Protein AF-K9VZ93-F1 (afdb_monomer_lite)

Structure (mmCIF, N/CA/C/O backbone):
data_AF-K9VZ93-F1
#
_entry.id   AF-K9VZ93-F1
#
loop_
_atom_site.group_PDB
_atom_site.id
_atom_site.type_symbol
_atom_site.label_atom_id
_atom_site.label_alt_id
_atom_site.label_comp_id
_atom_site.label_asym_id
_atom_site.label_entity_id
_atom_site.label_seq_id
_atom_site.pdbx_PDB_ins_code
_atom_site.Cartn_x
_atom_site.Cartn_y
_atom_site.Cartn_z
_atom_site.occupancy
_atom_site.B_iso_or_equiv
_atom_site.auth_seq_id
_atom_site.auth_comp_id
_atom_site.auth_asym_id
_atom_site.auth_atom_id
_atom_site.pdbx_PDB_model_num
ATOM 1 N N . MET A 1 1 ? 7.488 23.291 -36.082 1.00 43.00 1 MET A N 1
ATOM 2 C CA . MET A 1 1 ? 7.452 21.996 -35.368 1.00 43.00 1 MET A CA 1
ATOM 3 C C . MET A 1 1 ? 6.706 22.202 -34.059 1.00 43.00 1 MET A C 1
ATOM 5 O O . MET A 1 1 ? 7.275 22.705 -33.103 1.00 43.00 1 MET A O 1
ATOM 9 N N . THR A 1 2 ? 5.397 21.964 -34.054 1.00 38.56 2 THR A N 1
ATOM 10 C CA . THR A 1 2 ? 4.532 22.205 -32.892 1.00 38.56 2 THR A CA 1
ATOM 11 C C . THR A 1 2 ? 4.479 20.952 -32.023 1.00 38.56 2 THR A C 1
ATOM 13 O O . THR A 1 2 ? 3.719 20.026 -32.299 1.00 38.56 2 THR A O 1
ATOM 16 N N . SER A 1 3 ? 5.287 20.919 -30.962 1.00 46.72 3 SER A N 1
ATOM 17 C CA . SER A 1 3 ? 5.161 19.918 -29.899 1.00 46.72 3 SER A CA 1
ATOM 18 C C . SER A 1 3 ? 3.863 20.164 -29.134 1.00 46.72 3 SER A C 1
ATOM 20 O O . SER A 1 3 ? 3.789 20.991 -28.227 1.00 46.72 3 SER A O 1
ATOM 22 N N . ARG A 1 4 ? 2.808 19.454 -29.539 1.00 46.75 4 ARG A N 1
ATOM 23 C CA . ARG A 1 4 ? 1.569 19.316 -28.776 1.00 46.75 4 ARG A CA 1
ATOM 24 C C . ARG A 1 4 ? 1.881 18.403 -27.591 1.00 46.75 4 ARG A C 1
ATOM 26 O O . ARG A 1 4 ? 1.929 17.187 -27.729 1.00 46.75 4 ARG A O 1
ATOM 33 N N . CYS A 1 5 ? 2.157 19.007 -26.441 1.00 43.69 5 CYS A N 1
ATOM 34 C CA . CYS A 1 5 ? 2.267 18.282 -25.185 1.00 43.69 5 CYS A CA 1
ATOM 35 C C . CYS A 1 5 ? 0.873 17.728 -24.854 1.00 43.69 5 CYS A C 1
ATOM 37 O O . CYS A 1 5 ? -0.049 18.491 -24.558 1.00 43.69 5 CYS A O 1
ATOM 39 N N . PHE A 1 6 ? 0.698 16.413 -24.997 1.00 44.56 6 PHE A N 1
ATOM 40 C CA . PHE A 1 6 ? -0.511 15.704 -24.593 1.00 44.56 6 PHE A CA 1
ATOM 41 C C . PHE A 1 6 ? -0.665 15.837 -23.073 1.00 44.56 6 PHE A C 1
ATOM 43 O O . PHE A 1 6 ? -0.113 15.052 -22.311 1.00 44.56 6 PHE A O 1
ATOM 50 N N . LYS A 1 7 ? -1.448 16.815 -22.613 1.00 45.94 7 LYS A N 1
ATOM 51 C CA . LYS A 1 7 ? -2.098 16.727 -21.302 1.00 45.94 7 LYS A CA 1
ATOM 52 C C . LYS A 1 7 ? -3.301 15.802 -21.459 1.00 45.94 7 LYS A C 1
ATOM 54 O O . LYS A 1 7 ? -4.438 16.254 -21.556 1.00 45.94 7 LYS A O 1
ATOM 59 N N . GLY A 1 8 ? -3.023 14.504 -21.589 1.00 43.88 8 GLY A N 1
ATOM 60 C CA . GLY A 1 8 ? -4.042 13.483 -21.393 1.00 43.88 8 GLY A CA 1
ATOM 61 C C . GLY A 1 8 ? -4.581 13.651 -19.979 1.00 43.88 8 GLY A C 1
ATOM 62 O O . GLY A 1 8 ? -3.808 13.781 -19.035 1.00 43.88 8 GLY A O 1
ATOM 63 N N . ASN A 1 9 ? -5.896 13.747 -19.847 1.00 49.09 9 ASN A N 1
ATOM 64 C CA . ASN A 1 9 ? -6.566 13.868 -18.563 1.00 49.09 9 ASN A CA 1
ATOM 65 C C . ASN A 1 9 ? -6.388 12.522 -17.836 1.00 49.09 9 ASN A C 1
ATOM 67 O O . ASN A 1 9 ? -7.181 11.605 -18.049 1.00 49.09 9 ASN A O 1
ATOM 71 N N . VAL A 1 10 ? -5.291 12.357 -17.089 1.00 56.97 10 VAL A N 1
ATOM 72 C CA . VAL A 1 10 ? -5.022 11.131 -16.329 1.00 56.97 10 VAL A CA 1
ATOM 73 C C . VAL A 1 10 ? -6.077 11.077 -15.233 1.00 56.97 10 VAL A C 1
ATOM 75 O O . VAL A 1 10 ? -6.041 11.848 -14.278 1.00 56.97 10 VAL A O 1
ATOM 78 N N . ARG A 1 11 ? -7.090 10.228 -15.414 1.00 66.25 11 ARG A N 1
ATOM 79 C CA . ARG A 1 11 ? -8.047 9.931 -14.352 1.00 66.25 11 ARG A CA 1
ATOM 80 C C . ARG A 1 11 ? -7.310 9.073 -13.329 1.00 66.25 11 ARG A C 1
ATOM 82 O O . ARG A 1 11 ? -7.165 7.876 -13.540 1.00 66.25 11 ARG A O 1
ATOM 89 N N . THR A 1 12 ? -6.815 9.689 -12.261 1.00 80.25 12 THR A N 1
ATOM 90 C CA . THR A 1 12 ? -6.285 8.961 -11.105 1.00 80.25 12 THR A CA 1
ATOM 91 C C . THR A 1 12 ? -7.413 8.127 -10.496 1.00 80.25 12 THR A C 1
ATOM 93 O O . THR A 1 12 ? -8.483 8.659 -10.186 1.00 80.25 12 THR A O 1
ATOM 96 N N . MET A 1 13 ? -7.205 6.819 -10.352 1.00 93.25 13 MET A 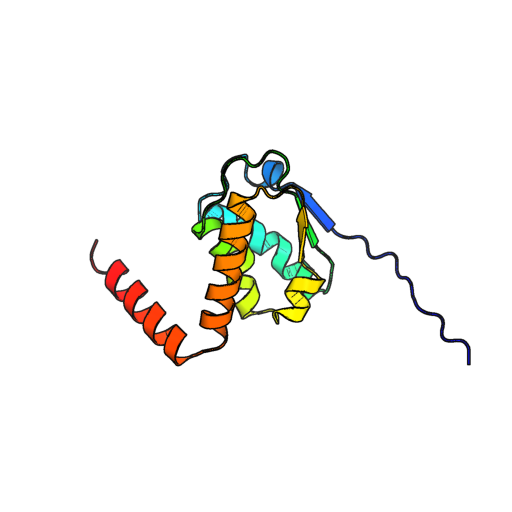N 1
ATOM 97 C CA . MET A 1 13 ? -8.179 5.926 -9.725 1.00 93.25 13 MET A CA 1
ATOM 98 C C . MET A 1 13 ? -8.015 5.985 -8.218 1.00 93.25 13 MET A C 1
ATOM 100 O O . MET A 1 13 ? -6.960 5.657 -7.682 1.00 93.25 13 MET A O 1
ATOM 104 N N . LYS A 1 14 ? -9.060 6.438 -7.533 1.00 96.62 14 LYS A N 1
ATOM 105 C CA . LYS A 1 14 ? -9.043 6.632 -6.089 1.00 96.62 14 LYS A CA 1
ATOM 106 C C . LYS A 1 14 ? -9.794 5.505 -5.386 1.00 96.62 14 LYS A C 1
ATOM 108 O O . LYS A 1 14 ? -10.937 5.220 -5.739 1.00 96.62 14 LYS A O 1
ATOM 113 N N . HIS A 1 15 ? -9.179 4.916 -4.363 1.00 97.75 15 HIS A N 1
ATOM 114 C CA . HIS A 1 15 ? -9.769 3.858 -3.547 1.00 97.75 15 HIS A CA 1
ATOM 115 C C . HIS A 1 15 ? -9.831 4.262 -2.077 1.00 97.75 15 HIS A C 1
ATOM 117 O O . HIS A 1 15 ? -8.821 4.604 -1.464 1.00 97.75 15 HIS A O 1
ATOM 123 N N . GLU A 1 16 ? -11.026 4.183 -1.499 1.00 98.25 16 GLU A N 1
ATOM 124 C CA . GLU A 1 16 ? -11.260 4.440 -0.080 1.00 98.25 16 GLU A CA 1
ATOM 125 C C . GLU A 1 16 ? -10.950 3.186 0.743 1.00 98.25 16 GLU A C 1
ATOM 127 O O . GLU A 1 16 ? -11.733 2.232 0.787 1.00 98.25 16 GLU A O 1
ATOM 132 N N . ILE A 1 17 ? -9.813 3.189 1.437 1.00 98.44 17 ILE A N 1
ATOM 133 C CA . ILE A 1 17 ? -9.334 2.028 2.197 1.00 98.44 17 ILE A CA 1
ATOM 134 C C . ILE A 1 17 ? -10.299 1.650 3.320 1.00 98.44 17 ILE A C 1
ATOM 136 O O . ILE A 1 17 ? -10.519 0.467 3.578 1.00 98.44 17 ILE A O 1
ATOM 140 N N . ARG A 1 18 ? -10.941 2.635 3.956 1.00 97.81 18 ARG A N 1
ATOM 141 C CA . ARG A 1 18 ? -11.942 2.363 4.992 1.00 97.81 18 ARG A CA 1
ATOM 142 C C . ARG A 1 18 ? -13.132 1.566 4.459 1.00 97.81 18 ARG A C 1
ATOM 144 O O . ARG A 1 18 ? -13.654 0.725 5.184 1.00 97.81 18 ARG A O 1
ATOM 151 N N . THR A 1 19 ? -13.556 1.829 3.229 1.00 98.00 19 THR A N 1
ATOM 152 C CA . THR A 1 19 ? -14.675 1.125 2.591 1.00 98.00 19 THR A CA 1
ATOM 153 C C . THR A 1 19 ? -14.253 -0.279 2.155 1.00 98.00 19 THR A C 1
ATOM 155 O O . THR A 1 19 ? -15.028 -1.221 2.289 1.00 98.00 19 THR A O 1
ATOM 158 N N . LEU A 1 20 ? -13.012 -0.434 1.685 1.00 97.31 20 LEU A N 1
ATOM 159 C CA . LEU A 1 20 ? -12.477 -1.714 1.216 1.00 97.31 20 LEU A CA 1
ATOM 160 C C . LEU A 1 20 ? -12.135 -2.691 2.357 1.00 97.31 20 LEU A C 1
ATOM 162 O O . LEU A 1 20 ? -12.365 -3.892 2.232 1.00 97.31 20 LEU A O 1
ATOM 166 N N . ILE A 1 21 ? -11.564 -2.184 3.450 1.00 98.06 21 ILE A N 1
ATOM 167 C CA . ILE A 1 21 ? -10.987 -2.992 4.536 1.00 98.06 21 ILE A CA 1
ATOM 168 C C . ILE A 1 21 ? -11.665 -2.713 5.878 1.00 98.06 21 ILE A C 1
ATOM 170 O O . ILE A 1 21 ? -11.979 -3.633 6.631 1.00 98.06 21 ILE A O 1
ATOM 174 N N . GLY A 1 22 ? -11.890 -1.439 6.189 1.00 97.44 22 GLY A N 1
ATOM 175 C CA . GLY A 1 22 ? -12.394 -0.98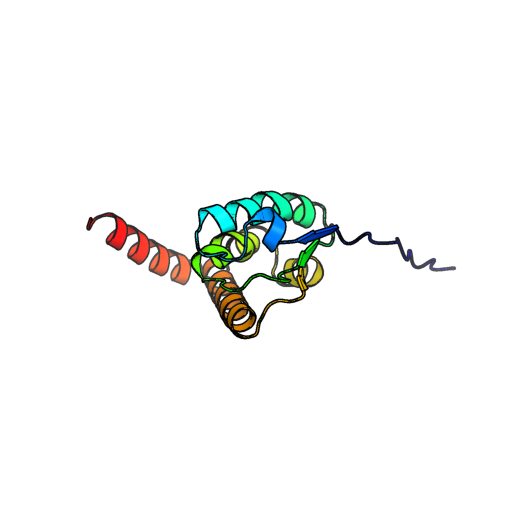5 7.482 1.00 97.44 22 GLY A CA 1
ATOM 176 C C . GLY A 1 22 ? -11.410 -0.068 8.202 1.00 97.44 22 GLY A C 1
ATOM 177 O O . GLY A 1 22 ? -10.408 0.386 7.656 1.00 97.44 22 GLY A O 1
ATOM 178 N N . LYS A 1 23 ? -11.707 0.227 9.470 1.00 97.06 23 LYS A N 1
ATOM 179 C CA . LYS A 1 23 ? -10.914 1.169 10.279 1.00 97.06 23 LYS A CA 1
ATOM 180 C C . LYS A 1 23 ? -9.560 0.622 10.756 1.00 97.06 23 LYS A C 1
ATOM 182 O O . LYS A 1 23 ? -8.697 1.410 11.135 1.00 97.06 23 LYS A O 1
ATOM 187 N N . ASN A 1 24 ? -9.387 -0.702 10.739 1.00 97.44 24 ASN A N 1
ATOM 188 C CA . ASN A 1 24 ? -8.208 -1.402 11.247 1.00 97.44 24 ASN A CA 1
ATOM 189 C C . ASN A 1 24 ? -7.567 -2.224 10.125 1.00 97.44 24 ASN A C 1
ATOM 191 O O . ASN A 1 24 ? -8.039 -3.306 9.796 1.00 97.44 24 ASN A O 1
ATOM 195 N N . CYS A 1 25 ? -6.477 -1.720 9.562 1.00 97.62 25 CYS A N 1
ATOM 196 C CA . CYS A 1 25 ? -5.726 -2.343 8.478 1.00 97.62 25 CYS A CA 1
ATOM 197 C C . CYS A 1 25 ? -4.485 -3.040 9.052 1.00 97.62 25 CYS A C 1
ATOM 199 O O . CYS A 1 25 ? -3.398 -2.461 9.115 1.00 97.62 25 CYS A O 1
ATOM 201 N N . ILE A 1 26 ? -4.659 -4.261 9.563 1.00 97.06 26 ILE A N 1
ATOM 202 C CA . ILE A 1 26 ? -3.632 -4.929 10.385 1.00 97.06 26 ILE A CA 1
ATOM 203 C C . ILE A 1 26 ? -3.088 -6.188 9.713 1.00 97.06 26 ILE A C 1
ATOM 205 O O . ILE A 1 26 ? -1.885 -6.446 9.778 1.00 97.06 26 ILE A O 1
ATOM 209 N N . THR A 1 27 ? -3.957 -6.980 9.086 1.00 97.56 27 THR A N 1
ATOM 210 C CA . THR A 1 27 ? -3.618 -8.345 8.681 1.00 97.56 27 THR A CA 1
ATOM 211 C C . THR A 1 27 ? -2.936 -8.401 7.307 1.00 97.56 27 THR A C 1
ATOM 213 O O . THR A 1 27 ? -3.192 -7.543 6.457 1.00 97.56 27 THR A O 1
ATOM 216 N N . PRO A 1 28 ? -2.115 -9.436 7.039 1.00 97.38 28 PRO A N 1
ATOM 217 C CA . PRO A 1 28 ? -1.616 -9.722 5.694 1.00 97.38 28 PRO A CA 1
ATOM 218 C C . PRO A 1 28 ? -2.731 -9.861 4.654 1.00 97.38 28 PRO A C 1
ATOM 220 O O . PRO A 1 28 ? -2.612 -9.330 3.558 1.00 97.38 28 PRO A O 1
ATOM 223 N N . GLY A 1 29 ? -3.836 -10.529 5.007 1.00 97.56 29 GLY A N 1
ATOM 224 C CA . GLY A 1 29 ? -4.964 -10.748 4.098 1.00 97.56 29 GLY A CA 1
ATOM 225 C C . GLY A 1 29 ? -5.658 -9.450 3.681 1.00 97.56 29 GLY A C 1
ATOM 226 O O . GLY A 1 29 ? -6.033 -9.298 2.522 1.00 97.56 29 GLY A O 1
ATOM 227 N N . ASP A 1 30 ? -5.775 -8.482 4.591 1.00 97.62 30 ASP A N 1
ATOM 228 C CA . ASP A 1 30 ? -6.275 -7.149 4.246 1.00 97.62 30 ASP A CA 1
ATOM 229 C C . ASP A 1 30 ? -5.309 -6.403 3.325 1.00 97.62 30 ASP A C 1
ATOM 231 O O . ASP A 1 30 ? -5.742 -5.726 2.394 1.00 97.62 30 ASP A O 1
ATOM 235 N N . GLY A 1 31 ? -4.003 -6.564 3.550 1.00 98.31 31 GLY A N 1
ATOM 236 C CA . GLY A 1 31 ? -2.985 -6.016 2.660 1.00 98.31 31 GLY A CA 1
ATOM 237 C C . GLY A 1 31 ? -3.062 -6.630 1.262 1.00 98.31 31 GLY A C 1
ATOM 238 O O . GLY A 1 31 ? -3.028 -5.908 0.269 1.00 98.31 31 GLY A O 1
ATOM 239 N N . GLN A 1 32 ? -3.254 -7.948 1.182 1.00 98.38 32 GLN A N 1
ATOM 240 C CA . GLN A 1 32 ? -3.352 -8.675 -0.081 1.00 98.38 32 GLN A CA 1
ATOM 241 C C . GLN A 1 32 ? -4.530 -8.189 -0.934 1.00 98.38 32 GLN A C 1
ATOM 243 O O . GLN A 1 32 ? -4.352 -7.954 -2.122 1.00 98.38 32 GLN A O 1
ATOM 248 N N . LYS A 1 33 ? -5.697 -7.927 -0.329 1.00 98.38 33 LYS A N 1
ATOM 249 C CA . LYS A 1 33 ? -6.851 -7.350 -1.047 1.00 98.38 33 LYS A CA 1
ATOM 250 C C . LYS A 1 33 ? -6.519 -6.015 -1.717 1.00 98.38 33 LYS A C 1
ATOM 252 O O . LYS A 1 33 ? -6.999 -5.744 -2.813 1.00 98.38 33 LYS A O 1
ATOM 257 N N . VAL A 1 34 ? -5.727 -5.169 -1.052 1.00 98.44 34 VAL A N 1
ATOM 258 C CA . VAL A 1 34 ? -5.282 -3.891 -1.627 1.00 98.44 34 VAL A CA 1
ATOM 259 C C . VAL A 1 34 ? -4.295 -4.140 -2.762 1.00 98.44 34 VAL A C 1
ATOM 261 O O . VAL A 1 34 ? -4.443 -3.535 -3.818 1.00 98.44 34 VAL A O 1
ATOM 264 N N . TYR A 1 35 ? -3.332 -5.047 -2.581 1.00 98.44 35 TYR A N 1
ATOM 265 C CA . TYR A 1 35 ? -2.375 -5.406 -3.631 1.00 98.44 35 TYR A CA 1
ATOM 266 C C . TYR A 1 35 ? -3.063 -5.928 -4.892 1.00 98.44 35 TYR A C 1
ATOM 268 O O . TYR A 1 35 ? -2.803 -5.405 -5.971 1.00 98.44 35 TYR A O 1
ATOM 276 N N . ASP A 1 36 ? -3.968 -6.899 -4.758 1.00 98.12 36 ASP A N 1
ATOM 277 C CA . ASP A 1 36 ? -4.660 -7.526 -5.892 1.00 98.12 36 ASP A CA 1
ATOM 278 C C . ASP A 1 36 ? -5.442 -6.499 -6.723 1.00 98.12 36 ASP A C 1
ATOM 280 O O . ASP A 1 36 ? -5.595 -6.649 -7.934 1.00 98.12 36 ASP A O 1
ATOM 284 N N . LEU A 1 37 ? -5.906 -5.435 -6.066 1.00 97.38 37 LEU A N 1
ATOM 285 C CA . LEU A 1 37 ? -6.640 -4.341 -6.681 1.00 97.38 37 LEU A CA 1
ATOM 286 C C . LEU A 1 37 ? -5.718 -3.309 -7.352 1.00 97.38 37 LEU A C 1
ATOM 288 O O . LEU A 1 37 ? -6.027 -2.858 -8.450 1.00 97.38 37 LEU A O 1
ATOM 292 N N . VAL A 1 38 ? -4.592 -2.930 -6.736 1.00 97.44 38 VAL A N 1
ATOM 293 C CA . VAL A 1 38 ? -3.712 -1.877 -7.287 1.00 97.44 38 VAL A CA 1
ATOM 294 C C . VAL A 1 38 ? -2.658 -2.400 -8.258 1.00 97.44 38 VAL A C 1
ATOM 296 O O . VAL A 1 38 ? -2.274 -1.690 -9.182 1.00 97.44 38 VAL A O 1
ATOM 299 N N . HIS A 1 39 ? -2.165 -3.622 -8.066 1.00 97.88 39 HIS A N 1
ATOM 300 C CA . HIS A 1 39 ? -1.066 -4.187 -8.845 1.00 97.88 39 HIS A CA 1
ATOM 301 C C . HIS A 1 39 ? -1.319 -4.193 -10.367 1.00 97.88 39 HIS A C 1
ATOM 303 O O . HIS A 1 39 ? -0.475 -3.653 -11.088 1.00 97.88 39 HIS A O 1
ATOM 309 N N . PRO A 1 40 ? -2.450 -4.717 -10.891 1.00 97.12 40 PRO A N 1
ATOM 310 C CA . PRO A 1 40 ? -2.701 -4.707 -12.335 1.00 97.12 40 PRO A CA 1
ATOM 311 C C . PRO A 1 40 ? -2.799 -3.288 -12.913 1.00 97.12 40 PRO A C 1
ATOM 313 O O . PRO A 1 40 ? -2.319 -3.043 -14.019 1.00 97.12 40 PRO A O 1
ATOM 316 N N . GLU A 1 41 ? -3.350 -2.338 -12.156 1.00 96.56 41 GLU A N 1
ATOM 317 C CA . GLU A 1 41 ? -3.476 -0.944 -12.589 1.00 96.56 41 GLU A CA 1
ATOM 318 C C . GLU A 1 41 ? -2.116 -0.246 -12.686 1.00 96.56 41 GLU A C 1
ATOM 320 O O . GLU A 1 41 ? -1.829 0.462 -13.653 1.00 96.56 41 GLU A O 1
ATOM 325 N N . LEU A 1 42 ? -1.238 -0.494 -11.713 1.00 96.69 42 LEU A N 1
ATOM 326 C CA . LEU A 1 42 ? 0.113 0.058 -11.715 1.00 96.69 42 LEU A CA 1
ATOM 327 C C . LEU A 1 42 ? 0.970 -0.539 -12.843 1.00 96.69 42 LEU A C 1
ATOM 329 O O . LEU A 1 42 ? 1.740 0.194 -13.467 1.00 96.69 42 LEU A O 1
ATOM 333 N N . LEU A 1 43 ? 0.806 -1.830 -13.162 1.00 95.56 43 LEU A N 1
ATOM 334 C CA . LEU A 1 43 ? 1.451 -2.456 -14.327 1.00 95.56 43 LEU A CA 1
ATOM 335 C C . LEU A 1 43 ? 0.949 -1.875 -15.657 1.00 95.56 43 LEU A C 1
ATOM 337 O O . LEU A 1 43 ? 1.726 -1.746 -16.602 1.00 95.56 43 LEU A O 1
ATOM 341 N N . ALA A 1 44 ? -0.317 -1.457 -15.718 1.00 95.50 44 ALA A N 1
ATOM 342 C CA . ALA A 1 44 ? -0.883 -0.721 -16.849 1.00 95.50 44 ALA A CA 1
ATOM 343 C C . ALA A 1 44 ? -0.465 0.767 -16.889 1.00 95.50 44 ALA A C 1
ATOM 345 O O . ALA A 1 44 ? -0.920 1.516 -17.753 1.00 95.50 44 ALA A O 1
ATOM 346 N N . LEU A 1 45 ? 0.424 1.203 -15.983 1.00 94.69 45 LEU A N 1
ATOM 347 C CA . LEU A 1 45 ? 0.881 2.587 -15.818 1.00 94.69 45 LEU A CA 1
ATOM 348 C C . LEU A 1 45 ? -0.240 3.580 -15.474 1.00 94.69 45 LEU A C 1
ATOM 350 O O . LEU A 1 45 ? -0.089 4.786 -15.699 1.00 94.69 45 LEU A O 1
ATOM 354 N N . HIS A 1 46 ? -1.345 3.096 -14.908 1.00 95.50 46 HIS A N 1
ATOM 355 C CA . HIS A 1 46 ? -2.395 3.951 -14.377 1.00 95.50 46 HIS A CA 1
ATOM 356 C C . HIS A 1 46 ? -1.995 4.506 -13.007 1.00 95.50 46 HIS A C 1
ATOM 358 O O . HIS A 1 46 ? -1.362 3.832 -12.192 1.00 95.50 46 HIS A O 1
ATOM 364 N N . GLU A 1 47 ? -2.363 5.760 -12.745 1.00 96.81 47 GLU A N 1
ATOM 365 C CA . GLU A 1 47 ? -2.160 6.367 -11.431 1.00 96.81 47 GLU A CA 1
ATOM 366 C C . GLU A 1 47 ? -3.257 5.924 -10.462 1.00 96.81 47 GLU A C 1
ATOM 368 O O . GLU A 1 47 ? -4.449 5.991 -10.779 1.00 96.81 47 GLU A O 1
ATOM 373 N N . VAL A 1 48 ? -2.843 5.526 -9.261 1.00 98.00 48 VAL A N 1
ATOM 374 C CA . VAL A 1 48 ? -3.714 5.037 -8.193 1.00 98.00 48 VAL A CA 1
ATOM 375 C C . VAL A 1 48 ? -3.511 5.883 -6.940 1.00 98.00 48 VAL A C 1
ATOM 377 O O . VAL A 1 48 ? -2.383 6.109 -6.506 1.00 98.00 48 VAL A O 1
ATOM 380 N N . GLU A 1 49 ? -4.601 6.324 -6.322 1.00 98.31 49 GLU A N 1
ATOM 381 C CA . GLU A 1 49 ? -4.606 6.985 -5.018 1.00 98.31 49 GLU A CA 1
ATOM 382 C C . GLU A 1 49 ? -5.304 6.101 -3.982 1.00 98.31 49 GLU A C 1
ATOM 384 O O . GLU A 1 49 ? -6.470 5.738 -4.135 1.00 98.31 49 GLU A O 1
ATOM 389 N N . LEU A 1 50 ? -4.605 5.790 -2.893 1.00 98.50 50 LEU A N 1
ATOM 390 C CA . LEU A 1 50 ? -5.169 5.119 -1.728 1.00 98.50 50 LEU A CA 1
ATOM 391 C C . LEU A 1 50 ? -5.515 6.154 -0.655 1.00 98.50 50 LEU A C 1
ATOM 393 O O . LEU A 1 50 ? -4.627 6.797 -0.088 1.00 98.50 50 LEU A O 1
ATOM 397 N N . ASP A 1 51 ? -6.807 6.298 -0.373 1.00 98.44 51 ASP A N 1
ATOM 398 C CA . ASP A 1 51 ? -7.338 7.223 0.624 1.00 98.44 51 ASP A CA 1
ATOM 399 C C . ASP A 1 51 ? -7.598 6.513 1.953 1.00 98.44 51 ASP A C 1
ATOM 401 O O . ASP A 1 51 ? -8.427 5.605 2.050 1.00 98.44 51 ASP A O 1
ATOM 405 N N . PHE A 1 52 ? -6.893 6.952 2.993 1.00 98.50 52 PHE A N 1
ATOM 406 C CA . PHE A 1 52 ? -6.967 6.405 4.346 1.00 98.50 52 PHE A CA 1
ATOM 407 C C . PHE A 1 52 ? -7.906 7.200 5.266 1.00 98.50 52 PHE A C 1
ATOM 409 O O . PHE A 1 52 ? -7.857 7.036 6.487 1.00 98.50 52 PHE A O 1
ATOM 416 N N . ALA A 1 53 ? -8.779 8.051 4.719 1.00 98.31 53 ALA A N 1
ATOM 417 C CA . ALA A 1 53 ? -9.760 8.787 5.507 1.00 98.31 53 ALA A CA 1
ATOM 418 C C . ALA A 1 53 ? -10.601 7.843 6.388 1.00 98.31 53 ALA A C 1
ATOM 420 O O . ALA A 1 53 ? -11.253 6.908 5.922 1.00 98.31 53 ALA A O 1
ATOM 421 N N . GLY A 1 54 ? -10.583 8.100 7.699 1.00 97.06 54 GLY A N 1
ATOM 422 C CA . GLY A 1 54 ? -11.298 7.301 8.696 1.00 97.06 54 GLY A CA 1
ATOM 423 C C . GLY A 1 54 ? -10.673 5.937 9.018 1.00 97.06 54 GLY A C 1
ATOM 424 O O . GLY A 1 54 ? -11.292 5.161 9.747 1.00 97.06 54 GLY A O 1
ATOM 425 N N . VAL A 1 55 ? -9.478 5.633 8.505 1.00 97.81 55 VAL A N 1
ATOM 426 C CA . VAL A 1 55 ? -8.656 4.524 9.001 1.00 97.81 55 VAL A CA 1
ATOM 427 C C . VAL A 1 55 ? -7.954 4.977 10.283 1.00 97.81 55 VAL A C 1
ATOM 429 O O . VAL A 1 55 ? -7.292 6.014 10.316 1.00 97.81 55 VAL A O 1
ATOM 432 N N . GLU A 1 56 ? -8.108 4.202 11.353 1.00 96.50 56 GLU A N 1
ATOM 433 C CA . GLU A 1 56 ? -7.570 4.515 12.681 1.00 96.50 56 GLU A CA 1
ATOM 434 C C . GLU A 1 56 ? -6.214 3.834 12.892 1.00 96.50 56 GLU A C 1
ATOM 436 O O . GLU A 1 56 ? -5.256 4.467 13.340 1.00 96.50 56 GLU A O 1
ATOM 441 N N . ILE A 1 57 ? -6.122 2.551 12.527 1.00 95.62 57 ILE A N 1
ATOM 442 C CA . ILE A 1 57 ? -4.952 1.709 12.783 1.00 95.62 57 ILE A CA 1
ATOM 443 C C . ILE A 1 57 ? -4.459 1.099 11.474 1.00 95.62 57 ILE A C 1
ATOM 445 O O . ILE A 1 57 ? -5.228 0.517 10.712 1.00 95.62 57 ILE A O 1
ATOM 449 N N . VAL A 1 58 ? -3.151 1.186 11.256 1.00 97.12 58 VAL A N 1
ATOM 450 C CA . VAL A 1 58 ? -2.412 0.497 10.193 1.00 97.12 58 VAL A CA 1
ATOM 451 C C . VAL A 1 58 ? -1.189 -0.169 10.810 1.00 97.12 58 VAL A C 1
ATOM 453 O O . VAL A 1 58 ? -0.519 0.444 11.640 1.00 97.12 58 VAL A O 1
ATOM 456 N N . ALA A 1 59 ? -0.894 -1.406 10.417 1.00 96.75 59 ALA A N 1
ATOM 457 C CA . ALA A 1 59 ? 0.260 -2.153 10.914 1.00 96.75 59 ALA A CA 1
ATOM 458 C C . ALA A 1 59 ? 1.185 -2.609 9.778 1.00 96.75 59 ALA A C 1
ATOM 460 O O . ALA A 1 59 ? 0.792 -2.677 8.612 1.00 96.75 59 ALA A O 1
ATOM 461 N N . SER A 1 60 ? 2.426 -2.954 10.123 1.00 97.25 60 SER A N 1
ATOM 462 C CA . SER A 1 60 ? 3.434 -3.390 9.151 1.00 97.25 60 SER A CA 1
ATOM 463 C C . SER A 1 60 ? 3.015 -4.601 8.306 1.00 97.25 60 SER A C 1
ATOM 465 O O . SER A 1 60 ? 3.272 -4.554 7.106 1.00 97.25 60 SER A O 1
ATOM 467 N N . PRO A 1 61 ? 2.353 -5.657 8.838 1.00 97.44 61 PRO A N 1
ATOM 468 C CA . PRO A 1 61 ? 1.945 -6.794 8.011 1.00 97.44 61 PRO A CA 1
ATOM 469 C C . PRO A 1 61 ? 0.993 -6.389 6.882 1.00 97.44 61 PRO A C 1
ATOM 471 O O . PRO A 1 61 ? 1.191 -6.806 5.744 1.00 97.44 61 PRO A O 1
ATOM 474 N N . PHE A 1 62 ? 0.031 -5.506 7.164 1.00 98.44 62 PHE A N 1
ATOM 475 C CA . PHE A 1 62 ? -0.834 -4.927 6.139 1.00 98.44 62 PHE A CA 1
ATOM 476 C C . PHE A 1 62 ? -0.026 -4.208 5.054 1.00 98.44 62 PHE A C 1
ATOM 478 O O . PHE A 1 62 ? -0.194 -4.506 3.877 1.00 98.44 62 PHE A O 1
ATOM 485 N N . PHE A 1 63 ? 0.884 -3.297 5.416 1.00 98.50 63 PHE A N 1
ATOM 486 C CA . PHE A 1 63 ? 1.653 -2.549 4.416 1.00 98.50 63 PHE A CA 1
ATOM 487 C C . PHE A 1 63 ? 2.664 -3.402 3.648 1.00 98.50 63 PHE A C 1
ATOM 489 O O . PHE A 1 63 ? 2.887 -3.139 2.469 1.00 98.50 63 PHE A O 1
ATOM 496 N N . ASN A 1 64 ? 3.258 -4.423 4.268 1.00 97.44 64 ASN A N 1
ATOM 497 C CA . ASN A 1 64 ? 4.158 -5.348 3.578 1.00 97.44 64 ASN A CA 1
ATOM 498 C C . ASN A 1 64 ? 3.430 -6.068 2.436 1.00 97.44 64 ASN A C 1
ATOM 500 O O . ASN A 1 64 ? 3.952 -6.141 1.326 1.00 97.44 64 ASN A O 1
ATOM 504 N N . PHE A 1 65 ? 2.206 -6.532 2.696 1.00 97.75 65 PHE A N 1
ATOM 505 C CA . PHE A 1 65 ? 1.387 -7.208 1.693 1.00 97.75 65 PHE A CA 1
ATOM 506 C C . PHE A 1 65 ? 0.676 -6.230 0.752 1.00 97.75 65 PHE A C 1
ATOM 508 O O . PHE A 1 65 ? 0.530 -6.536 -0.415 1.00 97.75 65 PHE A O 1
ATOM 515 N N . ALA A 1 66 ? 0.276 -5.035 1.179 1.00 98.06 66 ALA A N 1
ATOM 516 C CA . ALA A 1 66 ? -0.347 -4.071 0.268 1.00 98.06 66 ALA A CA 1
ATOM 517 C C . ALA A 1 66 ? 0.670 -3.408 -0.673 1.00 98.06 66 ALA A C 1
ATOM 519 O O . ALA A 1 66 ? 0.407 -3.244 -1.861 1.00 98.06 66 ALA A O 1
ATOM 520 N N . ILE A 1 67 ? 1.813 -2.983 -0.125 1.00 98.06 67 ILE A N 1
ATOM 521 C CA . ILE A 1 67 ? 2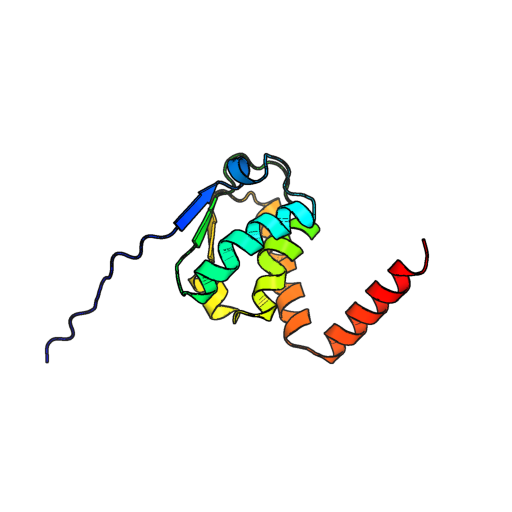.758 -2.074 -0.787 1.00 98.06 67 ILE A CA 1
ATOM 522 C C . ILE A 1 67 ? 4.151 -2.683 -0.918 1.00 98.06 67 ILE A C 1
ATOM 524 O O . ILE A 1 67 ? 4.771 -2.550 -1.967 1.00 98.06 67 ILE A O 1
ATOM 528 N N . GLY A 1 68 ? 4.655 -3.340 0.130 1.00 96.81 68 GLY A N 1
ATOM 529 C CA . GLY A 1 68 ? 6.021 -3.869 0.155 1.00 96.81 68 GLY A CA 1
ATOM 530 C C . GLY A 1 68 ? 6.307 -4.801 -1.020 1.00 96.81 68 GLY A C 1
ATOM 531 O O . GLY A 1 68 ? 7.272 -4.590 -1.750 1.00 96.81 68 GLY A O 1
ATOM 532 N N . GLN A 1 69 ? 5.413 -5.758 -1.275 1.00 95.31 69 GLN A N 1
ATOM 533 C CA . GLN A 1 69 ? 5.563 -6.694 -2.392 1.00 95.31 69 GLN A CA 1
ATOM 534 C C . GLN A 1 69 ? 5.442 -6.062 -3.791 1.00 95.31 69 GLN A C 1
ATOM 536 O O . GLN A 1 69 ? 5.937 -6.656 -4.743 1.00 95.31 69 GLN A O 1
ATOM 541 N N . LEU A 1 70 ? 4.875 -4.854 -3.947 1.00 96.88 70 LEU A N 1
ATOM 542 C CA . LEU A 1 70 ? 4.869 -4.158 -5.248 1.00 96.88 70 LEU A CA 1
ATOM 543 C C . LEU A 1 70 ? 6.294 -3.850 -5.727 1.00 96.88 70 LEU A C 1
ATOM 545 O O . LEU A 1 70 ? 6.545 -3.825 -6.926 1.00 96.88 70 LEU A O 1
ATOM 549 N N . LEU A 1 71 ? 7.237 -3.662 -4.798 1.00 94.94 71 LEU A N 1
ATOM 550 C CA . LEU A 1 71 ? 8.647 -3.395 -5.102 1.00 94.94 71 LEU A CA 1
ATOM 551 C C . LEU A 1 71 ? 9.401 -4.625 -5.633 1.00 94.94 71 LEU A C 1
ATOM 553 O O . LEU A 1 71 ? 10.560 -4.497 -6.016 1.00 94.94 71 LEU A O 1
ATOM 557 N N . ARG A 1 72 ? 8.767 -5.806 -5.655 1.00 92.62 72 ARG A N 1
ATOM 558 C CA . ARG A 1 72 ? 9.289 -6.987 -6.356 1.00 92.62 72 ARG A CA 1
ATOM 559 C C . ARG A 1 72 ? 9.168 -6.841 -7.871 1.00 92.62 72 ARG A C 1
ATOM 561 O O . ARG A 1 72 ? 10.055 -7.282 -8.593 1.00 92.62 72 ARG A O 1
ATOM 568 N N . ASP A 1 73 ? 8.056 -6.260 -8.315 1.00 90.88 73 ASP A N 1
ATOM 569 C CA . ASP A 1 73 ? 7.611 -6.289 -9.710 1.00 90.88 73 ASP A CA 1
ATOM 570 C C . ASP A 1 73 ? 7.697 -4.895 -10.371 1.00 90.88 73 ASP A C 1
ATOM 572 O O . ASP A 1 73 ? 7.714 -4.782 -11.596 1.00 90.88 73 ASP A O 1
ATOM 576 N N . ILE A 1 74 ? 7.761 -3.821 -9.569 1.00 94.44 74 ILE A N 1
ATOM 577 C CA . ILE A 1 74 ? 7.727 -2.425 -10.020 1.00 94.44 74 ILE A CA 1
ATOM 578 C C . ILE A 1 74 ? 8.916 -1.648 -9.446 1.00 94.44 74 ILE A C 1
ATOM 580 O O . ILE A 1 74 ? 9.095 -1.563 -8.230 1.00 94.44 74 ILE A O 1
ATOM 584 N N . GLU A 1 75 ? 9.671 -0.992 -10.332 1.00 93.75 75 GLU A N 1
ATOM 585 C CA . GLU A 1 75 ? 10.794 -0.131 -9.948 1.00 93.75 75 GLU A CA 1
ATOM 586 C C . GLU A 1 75 ? 10.360 1.000 -8.991 1.00 93.75 75 GLU A C 1
ATOM 588 O O . GLU A 1 75 ? 9.318 1.638 -9.216 1.00 93.75 75 GLU A O 1
ATOM 593 N N . PRO A 1 76 ? 11.156 1.312 -7.949 1.00 92.19 76 PRO A N 1
ATOM 594 C CA . PRO A 1 76 ? 10.817 2.302 -6.929 1.00 92.19 76 PRO A CA 1
ATOM 595 C C . PRO A 1 76 ? 10.364 3.666 -7.453 1.00 92.19 76 PRO A C 1
ATOM 597 O O . PRO A 1 76 ? 9.433 4.267 -6.909 1.00 92.19 76 PRO A O 1
ATOM 600 N N . GLU A 1 77 ? 11.023 4.179 -8.490 1.00 94.25 77 GLU A N 1
ATOM 601 C CA . GLU A 1 77 ? 10.737 5.487 -9.078 1.00 94.25 77 GLU A CA 1
ATOM 602 C C . GLU A 1 77 ? 9.376 5.481 -9.779 1.00 94.25 77 GLU A C 1
ATOM 604 O O . GLU A 1 77 ? 8.597 6.432 -9.650 1.00 94.25 77 GLU A O 1
ATOM 609 N N . THR A 1 78 ? 9.064 4.385 -10.475 1.00 95.19 78 THR A N 1
ATOM 610 C CA . THR A 1 78 ? 7.771 4.174 -11.133 1.00 95.19 78 THR A CA 1
ATOM 611 C C . THR A 1 78 ? 6.662 4.056 -10.097 1.00 95.19 78 THR A C 1
ATOM 613 O O . THR A 1 78 ? 5.654 4.757 -10.209 1.00 95.19 78 THR A O 1
ATOM 616 N N . LEU A 1 79 ? 6.870 3.260 -9.045 1.00 96.31 79 LEU A N 1
ATOM 617 C CA . LEU A 1 79 ? 5.893 3.099 -7.971 1.00 96.31 79 LEU A CA 1
ATOM 618 C C . LEU A 1 79 ? 5.605 4.432 -7.263 1.00 96.31 79 LEU A C 1
ATOM 620 O O . LEU A 1 79 ? 4.447 4.791 -7.080 1.00 96.31 79 LEU A O 1
ATOM 624 N N . ASN A 1 80 ? 6.637 5.216 -6.934 1.00 94.88 80 ASN A N 1
ATOM 625 C CA . ASN A 1 80 ? 6.475 6.528 -6.294 1.00 94.88 80 ASN A CA 1
ATOM 626 C C . ASN A 1 80 ? 5.732 7.543 -7.185 1.00 94.88 80 ASN A C 1
ATOM 628 O O . ASN A 1 80 ? 5.045 8.447 -6.695 1.00 94.88 80 ASN A O 1
ATOM 632 N N . ARG A 1 81 ? 5.866 7.419 -8.510 1.00 96.62 81 ARG A N 1
ATOM 633 C CA . ARG A 1 81 ? 5.127 8.254 -9.460 1.00 96.62 81 ARG A CA 1
ATOM 634 C C . ARG A 1 81 ? 3.656 7.853 -9.529 1.00 96.62 81 ARG A C 1
ATOM 636 O O . ARG A 1 81 ? 2.822 8.749 -9.461 1.00 96.62 81 ARG A O 1
ATOM 643 N N . LEU A 1 82 ? 3.368 6.558 -9.641 1.00 97.38 82 LEU A N 1
ATOM 644 C CA . LEU A 1 82 ? 2.029 6.041 -9.931 1.00 97.38 82 LEU A CA 1
ATOM 645 C C . LEU A 1 82 ? 1.143 5.853 -8.696 1.00 97.38 82 LEU A C 1
ATOM 647 O O . LEU A 1 82 ? -0.063 6.044 -8.798 1.00 97.38 82 LEU A O 1
ATOM 651 N N . LEU A 1 83 ? 1.714 5.505 -7.541 1.00 97.88 83 LEU A N 1
ATOM 652 C CA . LEU A 1 83 ? 0.958 5.227 -6.322 1.00 97.88 83 LEU A CA 1
ATOM 653 C C . LEU A 1 83 ? 1.012 6.413 -5.354 1.00 97.88 83 LEU A C 1
ATOM 655 O O . LEU A 1 83 ? 2.080 6.821 -4.890 1.00 97.88 83 LEU A O 1
ATOM 659 N N . LYS A 1 84 ? -0.158 6.965 -5.035 1.00 97.62 84 LYS A N 1
ATOM 660 C CA . LYS A 1 84 ? -0.345 8.093 -4.118 1.00 97.62 84 LYS A CA 1
ATOM 661 C C 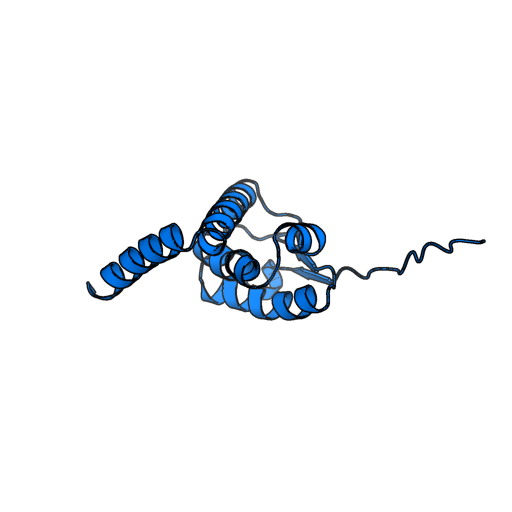. LYS A 1 84 ? -1.119 7.669 -2.879 1.00 97.62 84 LYS A C 1
ATOM 663 O O . LYS A 1 84 ? -1.931 6.752 -2.911 1.00 97.62 84 LYS A O 1
ATOM 668 N N . PHE A 1 85 ? -0.872 8.379 -1.784 1.00 97.75 85 PHE A N 1
AT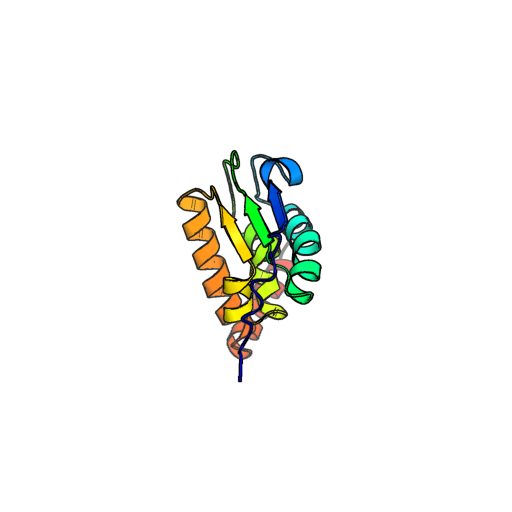OM 669 C CA . PHE A 1 85 ? -1.499 8.137 -0.490 1.00 97.75 85 PHE A CA 1
ATOM 670 C C . PHE A 1 85 ? -2.107 9.442 0.018 1.00 97.75 85 PHE A C 1
ATOM 672 O O . PHE A 1 85 ? -1.403 10.452 0.109 1.00 97.75 85 PHE A O 1
ATOM 679 N N . SER A 1 86 ? -3.383 9.424 0.392 1.00 98.12 86 SER A N 1
ATOM 680 C CA . SER A 1 86 ? -4.075 10.561 1.003 1.00 98.12 86 SER A CA 1
ATOM 681 C C . SER A 1 86 ? -4.661 10.185 2.363 1.00 98.12 86 SER A C 1
ATOM 683 O O . SER A 1 86 ? -4.873 9.014 2.671 1.00 98.12 86 SER A O 1
ATOM 685 N N . ASN A 1 87 ? -4.820 11.186 3.235 1.00 98.19 87 ASN A N 1
ATOM 686 C CA . ASN A 1 87 ? -5.384 11.056 4.588 1.00 98.19 87 ASN A CA 1
ATOM 687 C C . ASN A 1 87 ? -4.732 10.000 5.506 1.00 98.19 87 ASN A C 1
ATOM 689 O O . ASN A 1 87 ? -5.290 9.643 6.541 1.00 98.19 87 ASN A O 1
ATOM 693 N N . LEU A 1 88 ? -3.520 9.540 5.181 1.00 96.62 88 LEU A N 1
ATOM 694 C CA . LEU A 1 88 ? -2.757 8.648 6.045 1.00 96.62 88 LEU A CA 1
ATOM 695 C C . LEU A 1 88 ? -2.232 9.415 7.268 1.00 96.62 88 LEU A C 1
ATOM 697 O O . LEU A 1 88 ? -1.579 10.459 7.135 1.00 96.62 88 LEU A O 1
ATOM 701 N N . ASN A 1 89 ? -2.503 8.891 8.463 1.00 93.81 89 ASN A N 1
ATOM 702 C CA . ASN A 1 89 ? -2.059 9.503 9.713 1.00 93.81 89 ASN A CA 1
ATOM 703 C C . ASN A 1 89 ? -0.527 9.395 9.903 1.00 93.81 89 ASN A C 1
ATOM 705 O O . ASN A 1 89 ? 0.168 8.680 9.178 1.00 93.81 89 ASN A O 1
ATOM 709 N N . THR A 1 90 ? 0.023 10.135 10.870 1.00 96.69 90 THR A N 1
ATOM 710 C CA . THR A 1 90 ? 1.480 10.224 11.088 1.00 96.69 90 THR A CA 1
ATOM 711 C C . THR A 1 90 ? 2.125 8.870 11.386 1.00 96.69 90 THR A C 1
ATOM 713 O O . THR A 1 90 ? 3.173 8.566 10.819 1.00 96.69 90 THR A O 1
ATOM 716 N N . VAL A 1 91 ? 1.487 8.041 12.216 1.00 95.62 91 VAL A N 1
ATOM 717 C CA . VAL A 1 91 ? 1.984 6.697 12.557 1.00 95.62 91 VAL A CA 1
ATOM 718 C C . VAL A 1 91 ? 2.015 5.814 11.309 1.00 95.62 91 VAL A C 1
ATOM 720 O O . VAL A 1 91 ? 3.035 5.206 10.998 1.00 95.62 91 VAL A O 1
ATOM 723 N N . GLY A 1 92 ? 0.936 5.820 10.528 1.00 96.81 92 GLY A N 1
ATOM 724 C CA . GLY A 1 92 ? 0.849 5.102 9.263 1.00 96.81 92 GLY A CA 1
ATOM 725 C C . GLY A 1 92 ? 1.921 5.524 8.265 1.00 96.81 92 GLY A C 1
ATOM 726 O O . GLY A 1 92 ? 2.541 4.666 7.646 1.00 96.81 92 GLY A O 1
ATOM 727 N N . LYS A 1 93 ? 2.208 6.828 8.152 1.00 97.81 93 LYS A N 1
ATOM 728 C CA . LYS A 1 93 ? 3.297 7.342 7.302 1.00 97.81 93 LYS A CA 1
ATOM 729 C C . LYS A 1 93 ? 4.670 6.820 7.734 1.00 97.81 93 LYS A C 1
ATOM 731 O O . LYS A 1 93 ? 5.478 6.477 6.875 1.00 97.81 93 LYS A O 1
ATOM 736 N N . GLN A 1 94 ? 4.938 6.752 9.040 1.00 98.00 94 GLN A N 1
ATOM 737 C CA . GLN A 1 94 ? 6.198 6.214 9.567 1.00 98.00 94 GLN A CA 1
ATOM 738 C C . GLN A 1 94 ? 6.344 4.722 9.255 1.00 98.00 94 GLN A C 1
ATOM 740 O O . GLN A 1 94 ? 7.396 4.301 8.773 1.00 98.00 94 GLN A O 1
ATOM 745 N N . ILE A 1 95 ? 5.280 3.941 9.466 1.00 97.88 95 ILE A N 1
ATOM 746 C CA . ILE A 1 95 ? 5.271 2.507 9.155 1.00 97.88 95 ILE A CA 1
ATOM 747 C C . ILE A 1 95 ? 5.454 2.289 7.650 1.00 97.88 95 ILE A C 1
ATOM 749 O O . ILE A 1 95 ? 6.312 1.507 7.253 1.00 97.88 95 ILE A O 1
ATOM 753 N N . LEU A 1 96 ? 4.705 3.008 6.809 1.00 97.88 96 LEU A N 1
ATOM 754 C CA . LEU A 1 96 ? 4.805 2.904 5.353 1.00 97.88 96 LEU A CA 1
ATOM 755 C C . LEU A 1 96 ? 6.226 3.203 4.861 1.00 97.88 96 LEU A C 1
ATOM 757 O O . LEU A 1 96 ? 6.762 2.456 4.045 1.00 97.88 96 LEU A O 1
ATOM 761 N N . LYS A 1 97 ? 6.855 4.264 5.381 1.00 97.12 97 LYS A N 1
ATOM 762 C CA . LYS A 1 97 ? 8.242 4.605 5.046 1.00 97.12 97 LYS A CA 1
ATOM 763 C C . LYS A 1 97 ? 9.194 3.453 5.377 1.00 97.12 97 LYS A C 1
ATOM 765 O O . LYS A 1 97 ? 9.968 3.052 4.512 1.00 97.12 97 LYS A O 1
ATOM 770 N N . LEU A 1 98 ? 9.094 2.899 6.586 1.00 97.00 98 LEU A N 1
ATOM 771 C CA . LEU A 1 98 ? 9.928 1.777 7.020 1.00 97.00 98 LEU A CA 1
ATOM 772 C C . LEU A 1 98 ? 9.714 0.535 6.142 1.00 97.00 98 LEU A C 1
ATOM 774 O O . LEU A 1 98 ? 10.675 -0.119 5.749 1.00 97.00 98 LEU A O 1
ATOM 778 N N . VAL A 1 99 ? 8.462 0.225 5.799 1.00 96.38 99 VAL A N 1
ATOM 779 C CA . VAL A 1 99 ? 8.122 -0.894 4.909 1.00 96.38 99 VAL A CA 1
ATOM 780 C C . VAL A 1 99 ? 8.737 -0.709 3.525 1.00 96.38 99 VAL A C 1
ATOM 782 O O . VAL A 1 99 ? 9.329 -1.650 3.000 1.00 96.38 99 VAL A O 1
ATOM 785 N N . ILE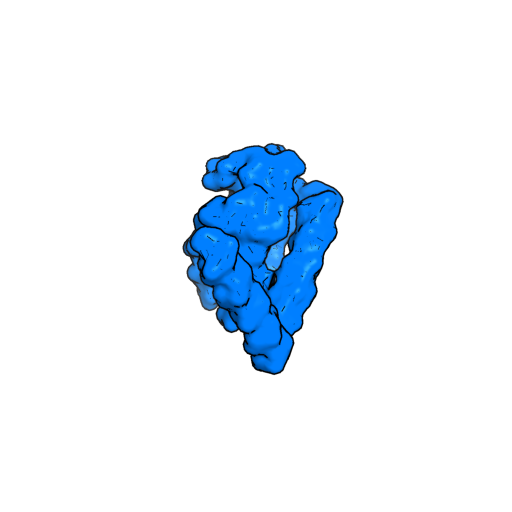 A 1 100 ? 8.650 0.490 2.946 1.00 95.56 100 ILE A N 1
ATOM 786 C CA . ILE A 1 100 ? 9.248 0.792 1.640 1.00 95.56 100 ILE A CA 1
ATOM 787 C C . ILE A 1 100 ? 10.774 0.651 1.700 1.00 95.56 100 ILE A C 1
ATOM 789 O O . ILE A 1 100 ? 11.358 0.023 0.821 1.00 95.56 100 ILE A O 1
ATOM 793 N N . GLU A 1 101 ? 11.428 1.200 2.725 1.00 94.25 101 GLU A N 1
ATOM 794 C CA . GLU A 1 101 ? 12.884 1.101 2.900 1.00 94.25 101 GLU A CA 1
ATOM 795 C C . GLU A 1 101 ? 13.342 -0.357 3.054 1.00 94.25 101 GLU A C 1
ATOM 797 O O . GLU A 1 101 ? 14.262 -0.797 2.361 1.00 94.25 101 GLU A O 1
ATOM 802 N N . ASN A 1 102 ? 12.652 -1.131 3.895 1.00 93.50 102 ASN A N 1
ATOM 803 C CA . ASN A 1 102 ? 12.952 -2.545 4.110 1.00 93.50 102 ASN A CA 1
ATOM 804 C C . ASN A 1 102 ? 12.720 -3.381 2.849 1.00 93.50 102 ASN A C 1
ATOM 806 O O . ASN A 1 102 ? 13.555 -4.217 2.509 1.00 93.50 102 ASN A O 1
ATOM 810 N N . SER A 1 103 ? 11.618 -3.138 2.136 1.00 93.31 103 SER A N 1
ATOM 811 C CA . SER A 1 103 ? 11.269 -3.878 0.919 1.00 93.31 103 SER A CA 1
ATOM 812 C C . SER A 1 103 ? 12.251 -3.577 -0.210 1.00 93.31 103 SER A C 1
ATOM 814 O O . SER A 1 103 ? 12.714 -4.502 -0.867 1.00 93.31 103 SER A O 1
ATOM 816 N N . LYS A 1 104 ? 12.660 -2.311 -0.389 1.00 91.75 104 LYS A N 1
ATOM 817 C CA . LYS A 1 104 ? 13.721 -1.948 -1.344 1.00 91.75 104 LYS A CA 1
ATOM 818 C C . LYS A 1 104 ? 14.990 -2.748 -1.084 1.00 91.75 104 LYS A C 1
ATOM 820 O O . LYS A 1 104 ? 15.501 -3.373 -2.003 1.00 91.75 104 LYS A O 1
ATOM 825 N N . ARG A 1 105 ? 15.452 -2.776 0.170 1.00 89.56 105 ARG A N 1
ATOM 826 C CA . ARG A 1 105 ? 16.651 -3.525 0.560 1.00 89.56 105 ARG A CA 1
ATOM 827 C C . ARG A 1 105 ? 16.491 -5.030 0.331 1.00 89.56 105 ARG A C 1
ATOM 829 O O . ARG A 1 105 ? 17.403 -5.663 -0.183 1.00 89.56 105 ARG A O 1
ATOM 836 N N . TYR A 1 106 ? 15.337 -5.591 0.689 1.00 88.12 106 TYR A N 1
ATOM 837 C CA . TYR A 1 106 ? 15.019 -7.006 0.486 1.00 88.12 106 TYR A CA 1
ATOM 838 C C . TYR A 1 106 ? 15.011 -7.406 -0.995 1.00 88.12 106 TYR A C 1
ATOM 840 O O . TYR A 1 106 ? 15.490 -8.483 -1.357 1.00 88.12 106 TYR A O 1
ATOM 848 N N . TYR A 1 107 ? 14.511 -6.535 -1.873 1.00 87.31 107 TYR A N 1
ATOM 849 C CA . TYR A 1 107 ? 14.456 -6.841 -3.297 1.00 87.31 107 TYR A CA 1
ATOM 850 C C . TYR A 1 107 ? 15.748 -6.507 -4.055 1.00 87.31 107 TYR A C 1
ATOM 852 O O . TYR A 1 107 ? 16.044 -7.201 -5.025 1.00 87.31 107 TYR A O 1
ATOM 860 N N . SER A 1 108 ? 16.552 -5.546 -3.595 1.00 84.50 108 SER A N 1
ATOM 861 C CA . SER A 1 108 ? 17.786 -5.121 -4.272 1.00 84.50 108 SER A CA 1
ATOM 862 C C . SER A 1 108 ? 19.044 -5.921 -3.910 1.00 84.50 108 SER A C 1
ATOM 864 O O . SER A 1 108 ? 20.043 -5.817 -4.614 1.00 84.50 108 SER A O 1
ATOM 866 N N . ASP A 1 109 ? 19.040 -6.658 -2.798 1.00 81.69 109 ASP A N 1
ATOM 867 C CA . ASP A 1 109 ? 20.220 -7.343 -2.252 1.00 81.69 109 ASP A CA 1
ATOM 868 C C . ASP A 1 109 ? 19.920 -8.846 -2.055 1.00 81.69 109 ASP A C 1
ATOM 870 O O . ASP A 1 109 ? 19.233 -9.216 -1.097 1.00 81.69 109 ASP A O 1
ATOM 874 N N . PRO A 1 110 ? 20.402 -9.723 -2.960 1.00 79.88 110 PRO A N 1
ATOM 875 C CA . PRO A 1 110 ? 20.179 -11.167 -2.876 1.00 79.88 110 PRO A CA 1
ATOM 876 C C . PRO A 1 110 ? 20.725 -11.807 -1.593 1.00 79.88 110 PRO A C 1
ATOM 878 O O . PRO A 1 110 ? 20.100 -12.723 -1.060 1.00 79.88 110 PRO A O 1
ATOM 881 N N . ASP A 1 111 ? 21.851 -11.324 -1.063 1.00 76.06 111 ASP A N 1
ATOM 882 C CA . ASP A 1 111 ? 22.449 -11.866 0.160 1.00 76.06 111 ASP A CA 1
ATOM 883 C C . ASP A 1 111 ? 21.629 -11.469 1.389 1.00 76.06 111 ASP A C 1
ATOM 885 O O . ASP A 1 111 ? 21.373 -12.287 2.276 1.00 76.06 111 ASP A O 1
ATOM 889 N N . PHE A 1 112 ? 21.160 -10.221 1.438 1.00 74.25 112 PHE A N 1
ATOM 890 C CA . PHE A 1 112 ? 20.223 -9.781 2.468 1.00 74.25 112 PHE A CA 1
ATOM 891 C C . PHE A 1 112 ? 18.896 -10.544 2.386 1.00 74.25 112 PHE A C 1
ATOM 893 O O . PHE A 1 112 ? 18.385 -10.964 3.425 1.00 74.25 112 PHE A O 1
ATOM 900 N N . ARG A 1 113 ? 18.375 -10.785 1.176 1.00 76.06 113 ARG A N 1
ATOM 901 C CA . ARG A 1 113 ? 17.172 -11.598 0.951 1.00 76.06 113 ARG A CA 1
ATOM 902 C C . ARG A 1 113 ? 17.327 -13.000 1.533 1.00 76.06 113 ARG A C 1
ATOM 904 O O . ARG A 1 113 ? 16.532 -13.389 2.381 1.00 76.06 113 ARG A O 1
ATOM 911 N N . ASN A 1 114 ? 18.401 -13.700 1.166 1.00 74.44 114 ASN A N 1
ATOM 912 C CA . ASN A 1 114 ? 18.685 -15.052 1.650 1.00 74.44 114 ASN A CA 1
ATOM 913 C C . ASN A 1 114 ? 18.755 -15.113 3.184 1.00 74.44 114 ASN A C 1
ATOM 915 O O . ASN A 1 114 ? 18.203 -16.023 3.798 1.00 74.44 114 ASN A O 1
ATOM 919 N N . ARG A 1 115 ? 19.391 -14.121 3.821 1.00 74.62 115 ARG A N 1
ATOM 920 C CA . ARG A 1 115 ? 19.489 -14.042 5.288 1.00 74.62 115 ARG A CA 1
ATOM 921 C C . ARG A 1 115 ? 18.135 -13.822 5.959 1.00 74.62 115 ARG A C 1
ATOM 923 O O . ARG A 1 115 ? 17.886 -14.392 7.016 1.00 74.62 115 ARG A O 1
ATOM 930 N N . VAL A 1 116 ? 17.281 -12.980 5.379 1.00 73.81 116 VAL A N 1
ATOM 931 C CA . VAL A 1 116 ? 15.919 -12.751 5.886 1.00 73.81 116 VAL A CA 1
ATOM 932 C C . VAL A 1 116 ? 15.066 -14.010 5.709 1.00 73.81 116 VAL A C 1
ATOM 934 O O . VAL A 1 116 ? 14.383 -14.412 6.649 1.00 73.81 116 VAL A O 1
ATOM 937 N N . ASP A 1 117 ? 15.159 -14.672 4.555 1.00 75.69 117 ASP A N 1
ATOM 938 C CA . ASP A 1 117 ? 14.394 -15.884 4.246 1.00 75.69 117 ASP A CA 1
ATOM 939 C C . ASP A 1 117 ? 14.760 -17.052 5.174 1.00 75.69 117 ASP A C 1
ATOM 941 O O . ASP A 1 117 ? 13.870 -17.758 5.652 1.00 75.69 117 ASP A O 1
ATOM 945 N N . GLN A 1 118 ? 16.047 -17.210 5.508 1.00 72.38 118 GLN A N 1
ATOM 946 C CA . GLN A 1 118 ? 16.505 -18.199 6.490 1.00 72.38 118 GLN A CA 1
ATOM 947 C C . GLN A 1 118 ? 15.830 -17.995 7.854 1.00 72.38 118 GLN A C 1
ATOM 949 O O . GLN A 1 118 ? 15.224 -18.930 8.375 1.00 72.38 118 GLN A O 1
ATOM 954 N N . VAL A 1 119 ? 15.819 -16.764 8.379 1.00 73.06 119 VAL A N 1
ATOM 955 C CA . VAL A 1 119 ? 15.188 -16.447 9.675 1.00 73.06 119 VAL A CA 1
ATOM 956 C C . VAL A 1 119 ? 13.676 -16.704 9.657 1.00 73.06 119 VAL A C 1
ATOM 958 O O . VAL A 1 119 ? 13.128 -17.211 10.636 1.00 73.06 119 VAL A O 1
ATOM 961 N N . ILE A 1 120 ? 12.989 -16.389 8.553 1.00 71.00 120 ILE A N 1
ATOM 962 C CA . ILE A 1 120 ? 11.546 -16.650 8.412 1.00 71.00 120 ILE A CA 1
ATOM 963 C C . ILE A 1 120 ? 11.269 -18.162 8.404 1.00 71.00 120 ILE A C 1
ATOM 965 O O . ILE A 1 120 ? 10.342 -18.620 9.073 1.00 71.00 120 ILE A O 1
ATOM 969 N N . SER A 1 121 ? 12.083 -18.943 7.686 1.00 65.31 121 SER A N 1
ATOM 970 C CA . SER A 1 121 ? 11.925 -20.401 7.597 1.00 65.31 121 SER A CA 1
ATOM 971 C C . SER A 1 121 ? 12.206 -21.123 8.921 1.00 65.31 121 SER A C 1
ATOM 973 O O . SER A 1 121 ? 11.536 -22.101 9.248 1.00 65.31 121 SER A O 1
ATOM 975 N N . GLU A 1 122 ? 13.138 -20.606 9.724 1.00 60.28 122 GLU A N 1
ATOM 976 C CA . GLU A 1 122 ? 13.476 -21.155 11.039 1.00 60.28 122 GLU A CA 1
ATOM 977 C C . GLU A 1 122 ? 12.371 -20.906 12.073 1.00 60.28 122 GLU A C 1
ATOM 979 O O . GLU A 1 122 ? 12.131 -21.757 12.921 1.00 60.28 122 GLU A O 1
ATOM 984 N N . GLN A 1 123 ? 11.647 -19.785 11.986 1.00 53.03 123 GLN A N 1
ATOM 985 C CA . GLN A 1 123 ? 10.536 -19.479 12.899 1.00 53.03 123 GLN A CA 1
ATOM 986 C C . GLN A 1 123 ? 9.235 -20.222 12.560 1.00 53.03 123 GLN A C 1
ATOM 988 O O . GLN A 1 123 ? 8.381 -20.382 13.433 1.00 53.03 123 GLN A O 1
ATOM 993 N N . ALA A 1 124 ? 9.079 -20.693 11.319 1.00 51.31 124 ALA A N 1
ATOM 994 C CA . ALA A 1 124 ? 7.918 -21.471 10.884 1.00 51.31 124 ALA A CA 1
ATOM 995 C C . ALA A 1 124 ? 7.953 -22.940 11.351 1.00 51.31 124 ALA A C 1
ATOM 997 O O . ALA A 1 124 ? 6.907 -23.577 11.412 1.00 51.31 124 ALA A O 1
ATOM 998 N N . ASN A 1 125 ? 9.130 -23.465 11.713 1.00 47.59 125 ASN A N 1
ATOM 999 C CA . ASN A 1 125 ? 9.321 -24.855 12.150 1.00 47.59 125 ASN A CA 1
ATOM 1000 C C . ASN A 1 125 ? 9.328 -25.037 13.679 1.00 47.59 125 ASN A C 1
ATOM 1002 O O . ASN A 1 125 ? 9.609 -26.134 14.162 1.00 47.59 125 ASN A O 1
ATOM 1006 N N . THR A 1 126 ? 9.031 -23.982 14.443 1.00 45.97 126 THR A N 1
ATOM 1007 C CA . THR A 1 126 ? 9.080 -24.001 15.918 1.00 45.97 126 THR A CA 1
ATOM 1008 C C . THR A 1 126 ? 7.716 -23.766 16.576 1.00 45.97 126 THR A C 1
ATOM 1010 O O . THR A 1 126 ? 7.666 -23.366 17.740 1.00 45.97 126 THR A O 1
ATOM 1013 N N . GLN A 1 127 ? 6.613 -24.014 15.862 1.00 37.88 127 GLN A N 1
ATOM 1014 C CA . GLN A 1 127 ? 5.256 -24.050 16.427 1.00 37.88 127 GLN A CA 1
ATOM 1015 C C . GLN A 1 127 ? 4.604 -25.412 16.215 1.00 37.88 127 GLN A C 1
ATOM 1017 O O . GLN A 1 127 ? 4.728 -25.951 15.095 1.00 37.88 127 GLN A O 1
#

pLDDT: mean 87.55, std 17.19, range [37.88, 98.5]

Organism: NCBI:txid1173022

InterPro domains:
  IPR025474 Domain of unknown function DUF4325 [PF14213] (30-90)

Secondary structure (DSSP, 8-state):
-----------PEEEEHHHHT-SEE-SHHHHHHHHHHHHHHHHTT--EEEE-TT--EE-HHHHIIIIITHHHHS-HHHHHHHEEEES--HHHHHHHHHHHHHHHHHHH-HHHHHHHHHHHHHHHT--

Radius of gyration: 16.72 Å; chains: 1; bounding box: 37×47×52 Å

Foldseek 3Di:
DDPPPPPPVQPAAEDELCVQQNQAQEALVSLQSLQVVCLVCLVVLHAYEYEDVNRNYHYLSSLCNNPLCSVLVDPPVSCVVRYHYHPQDPVRVVSNVVSNVVSNCCNVDPVVVVVVVVVVVVVVPPD

Sequence (127 aa):
MTSRCFKGNVRTMKHEIRTLIGKNCITPGDGQKVYDLVHPELLALHEVELDFAGVEIVASPFFNFAIGQLLRDIEPETLNRLLKFSNLNTVGKQILKLVIENSKRYYSDPDFRNRVDQVISEQANTQ